Protein AF-H3DQD2-F1 (afdb_monomer_lite)

Foldseek 3Di:
DPCPPVVLVCQQPDADPDPQQGAAEEEEAAAAVLCLLVVVQVVQCVQQVHRDPPGDDDDDDDDAFPFQFFAKAWHAHNVDNPHTGRYIYTYAGYDDPQQTADLVQLLCQQVLQFAHGDGGDSVDHDDCPDPRTDVDGTPNSHHPHYDYRGHPDPPTDCDPSRVVSVVSSVVSNVVVD

Secondary structure (DSSP, 8-state):
---HHHHHHHHHH---SSTT-SSEEEEEE-BTTSSHHHHHHHHHHHHHSS----S-------SS-S--B-EEEEEE-SS-TTPEEEEEEEE-PPB-SSSS--HHHHHHHHTT-B-TTPBP-TTS---TTSTTB-SS--GGGS-SEEEE---SSTTS---HHHHHHHHHHHHHHHHT-

InterPro domains:
  IPR027417 P-loop containing nucleoside triphosphate hydrolase [G3DSA:3.40.50.300] (22-174)
  IPR027417 P-loop containing nucleoside triphosphate hydrolase [SSF52540] (14-109)

Sequence (177 aa):
WRNNKENLDYVKSYAPKHPEVQHLRILLHGPVGAGKSSFINSVDTVLHGELRGRVLTDGNLAEGSFTKIYKNFRFTQESDRNSRYCFSINDIAGLEDSQGVHVDDVILALKGHVKDGYKFNPSCPLRERDEGYNPSPTPQDRVHVLVSVLPANNQVLLTEKMKKKMREIRNMASELG

Organism: Tetraodon nigroviridis (NCBI:txid99883)

pLDDT: mean 83.41, std 16.19, range [29.94, 98.06]

Structure (mmCIF, N/CA/C/O backbone):
data_AF-H3DQD2-F1
#
_entry.id   AF-H3DQD2-F1
#
loop_
_atom_site.group_PDB
_atom_site.id
_atom_site.type_symbol
_atom_site.label_atom_id
_atom_site.label_alt_id
_atom_site.label_comp_id
_atom_site.label_asym_id
_atom_site.label_entity_id
_atom_site.label_seq_id
_atom_site.pdbx_PDB_ins_code
_atom_site.Cartn_x
_atom_site.Cartn_y
_atom_site.Cartn_z
_atom_site.occupancy
_atom_site.B_iso_or_equiv
_atom_site.auth_seq_id
_atom_site.auth_comp_id
_atom_site.auth_asym_id
_atom_site.auth_atom_id
_atom_site.pdbx_PDB_model_num
ATOM 1 N N . TRP A 1 1 ? -5.329 25.827 9.271 1.00 46.03 1 TRP A N 1
ATOM 2 C CA . TRP A 1 1 ? -4.846 25.205 10.521 1.00 46.03 1 TRP A CA 1
ATOM 3 C C . TRP A 1 1 ? -5.869 25.245 11.674 1.00 46.03 1 TRP A C 1
ATOM 5 O O . TRP A 1 1 ? -5.454 25.275 12.822 1.00 46.03 1 TRP A O 1
ATOM 15 N N . ARG A 1 2 ? -7.197 25.220 11.425 1.00 49.12 2 ARG A N 1
ATOM 16 C CA . ARG A 1 2 ? -8.228 25.347 12.487 1.00 49.12 2 ARG A CA 1
ATOM 17 C C . ARG A 1 2 ? -8.912 24.033 12.933 1.00 49.12 2 ARG A C 1
ATOM 19 O O . ARG A 1 2 ? -9.543 24.056 13.974 1.00 49.12 2 ARG A O 1
ATOM 26 N N . ASN A 1 3 ? -8.694 22.895 12.254 1.00 61.91 3 ASN A N 1
ATOM 27 C CA . ASN A 1 3 ? -9.415 21.627 12.520 1.00 61.91 3 ASN A CA 1
ATOM 28 C C . ASN A 1 3 ? -8.536 20.432 12.949 1.00 61.91 3 ASN A C 1
ATOM 30 O O . ASN A 1 3 ? -8.990 19.292 12.924 1.00 61.91 3 ASN A O 1
ATOM 34 N N . ASN A 1 4 ? -7.271 20.637 13.339 1.00 74.25 4 ASN A N 1
ATOM 35 C CA . ASN A 1 4 ? -6.362 19.506 13.607 1.00 74.25 4 ASN A CA 1
ATOM 36 C C . ASN A 1 4 ? -6.844 18.588 14.743 1.00 74.25 4 ASN A C 1
ATOM 38 O O . ASN A 1 4 ? -6.660 17.379 14.650 1.00 74.25 4 ASN A O 1
ATOM 42 N N . LYS A 1 5 ? -7.475 19.147 15.784 1.00 78.81 5 LYS A N 1
ATOM 43 C CA . LYS A 1 5 ? -8.004 18.361 16.905 1.00 78.81 5 LYS A CA 1
ATOM 44 C C . LYS A 1 5 ? -9.215 17.525 16.485 1.00 78.81 5 LYS A C 1
ATOM 46 O O . LYS A 1 5 ? -9.203 16.321 16.682 1.00 78.81 5 LYS A O 1
ATOM 51 N N . GLU A 1 6 ? -10.183 18.140 15.806 1.00 83.88 6 GLU A N 1
ATOM 52 C CA . GLU A 1 6 ? -11.374 17.450 15.287 1.00 83.88 6 GLU A CA 1
ATOM 53 C C . GLU A 1 6 ? -11.013 16.324 14.308 1.00 83.88 6 GLU A C 1
ATOM 55 O O . GLU A 1 6 ? -11.544 15.220 14.403 1.00 83.88 6 GLU A O 1
ATOM 60 N N . ASN A 1 7 ? -10.060 16.566 13.402 1.00 85.25 7 ASN A N 1
ATOM 61 C CA . ASN A 1 7 ? -9.585 15.544 12.469 1.00 85.25 7 ASN A CA 1
ATOM 62 C C . ASN A 1 7 ? -8.894 14.383 13.194 1.00 85.25 7 ASN A C 1
ATOM 64 O O . ASN A 1 7 ? -9.098 13.225 12.836 1.00 85.25 7 ASN A O 1
ATOM 68 N N . LEU A 1 8 ? -8.076 14.680 14.207 1.00 80.81 8 LEU A N 1
ATOM 69 C CA . LEU A 1 8 ? -7.408 13.651 14.997 1.00 80.81 8 LEU A CA 1
ATOM 70 C C . LEU A 1 8 ? -8.419 12.830 15.810 1.00 80.81 8 LEU A C 1
ATOM 72 O O . LEU A 1 8 ? -8.312 11.607 15.853 1.00 80.81 8 LEU A O 1
ATOM 76 N N . ASP A 1 9 ? -9.421 13.481 16.397 1.00 83.12 9 ASP A N 1
ATOM 77 C CA . ASP A 1 9 ? -10.494 12.824 17.147 1.00 83.12 9 ASP A CA 1
ATOM 78 C C . ASP A 1 9 ? -11.355 11.936 16.230 1.00 83.12 9 ASP A C 1
ATOM 80 O O . ASP A 1 9 ? -11.704 10.810 16.598 1.00 83.12 9 ASP A O 1
ATOM 84 N N . TYR A 1 10 ? -11.617 12.375 14.994 1.00 86.19 10 TYR A N 1
ATOM 85 C CA . TYR A 1 10 ? -12.262 11.546 13.974 1.00 86.19 10 TYR A CA 1
ATOM 86 C C . TYR A 1 10 ? -11.423 10.309 13.630 1.00 86.19 10 TYR A C 1
ATOM 88 O O . TYR A 1 10 ? -11.938 9.197 13.628 1.00 86.19 10 TYR A O 1
ATOM 96 N N . VAL A 1 11 ? -10.116 10.467 13.394 1.00 85.31 11 VAL A N 1
ATOM 97 C CA . VAL A 1 11 ? -9.219 9.336 13.093 1.00 85.31 11 VAL A CA 1
ATOM 98 C C . VAL A 1 11 ? -9.152 8.338 14.255 1.00 85.31 11 VAL A C 1
ATOM 100 O O . VAL A 1 11 ? -9.119 7.131 14.020 1.00 85.31 11 VAL A O 1
ATOM 103 N N . LYS A 1 12 ? -9.168 8.821 15.504 1.00 81.69 12 LYS A N 1
ATOM 104 C CA . LYS A 1 12 ? -9.179 7.981 16.715 1.00 81.69 12 LYS A CA 1
ATOM 105 C C . LYS A 1 12 ? -10.474 7.185 16.882 1.00 81.69 12 LYS A C 1
ATOM 107 O O . LYS A 1 12 ? -10.431 6.049 17.342 1.00 81.69 12 LYS A O 1
ATOM 112 N N . SER A 1 13 ? -11.609 7.777 16.517 1.00 84.56 13 SER A N 1
ATOM 113 C CA . SER A 1 13 ? -12.940 7.170 16.669 1.00 84.56 13 SER A CA 1
ATOM 114 C C . SER A 1 13 ? -13.442 6.437 15.422 1.00 84.56 13 SER A C 1
ATOM 116 O O . SER A 1 13 ? -14.484 5.784 15.472 1.00 84.56 13 SER A O 1
ATOM 118 N N . TYR A 1 14 ? -12.718 6.522 14.304 1.00 87.69 14 TYR A N 1
ATOM 119 C CA . TYR A 1 14 ? -13.111 5.901 13.048 1.00 87.69 14 TYR A CA 1
ATOM 120 C C . TYR A 1 14 ? -13.216 4.374 13.168 1.00 87.69 14 TYR A C 1
ATOM 122 O O . TYR A 1 14 ? -12.295 3.702 13.635 1.00 87.69 14 TYR A O 1
ATOM 130 N N . ALA A 1 15 ? -14.316 3.830 12.646 1.00 86.56 15 ALA A N 1
ATOM 131 C CA . ALA A 1 15 ? -14.536 2.403 12.466 1.00 86.56 15 ALA A CA 1
ATOM 132 C C . ALA A 1 15 ? -15.114 2.145 11.061 1.00 86.56 15 ALA A C 1
ATOM 134 O O . ALA A 1 15 ? -16.021 2.873 10.632 1.00 86.56 15 ALA A O 1
ATOM 135 N N . PRO A 1 16 ? -14.622 1.133 10.321 1.00 87.81 16 PRO A N 1
ATOM 136 C CA . PRO A 1 16 ? -15.217 0.756 9.050 1.00 87.81 16 PRO A CA 1
ATOM 137 C C . PRO A 1 16 ? -16.657 0.273 9.241 1.00 87.81 16 PRO A C 1
ATOM 139 O O . PRO A 1 16 ? -16.998 -0.358 10.238 1.00 87.81 16 PRO A O 1
ATOM 142 N N . LYS A 1 17 ? -17.512 0.557 8.255 1.00 86.50 17 LYS A N 1
ATOM 143 C CA . LYS A 1 17 ? -18.928 0.153 8.281 1.00 86.50 17 LYS A CA 1
ATOM 144 C C . LYS A 1 17 ? -19.166 -1.261 7.748 1.00 86.50 17 LYS A C 1
ATOM 146 O O . LYS A 1 17 ? -20.224 -1.828 7.994 1.00 86.50 17 LYS A O 1
ATOM 151 N N . HIS A 1 18 ? -18.222 -1.803 6.978 1.00 86.50 18 HIS A N 1
ATOM 152 C CA . HIS A 1 18 ? -18.357 -3.122 6.370 1.00 86.50 18 HIS A CA 1
ATOM 153 C C . HIS A 1 18 ? -17.956 -4.206 7.384 1.00 86.50 18 HIS A C 1
ATOM 155 O O . HIS A 1 18 ? -16.841 -4.141 7.896 1.00 86.50 18 HIS A O 1
ATOM 161 N N . PRO A 1 19 ? -18.800 -5.218 7.658 1.00 85.81 19 PRO A N 1
ATOM 162 C CA . PRO A 1 19 ? -18.560 -6.187 8.735 1.00 85.81 19 PRO A CA 1
ATOM 163 C C . PRO A 1 19 ? -17.299 -7.038 8.523 1.00 85.81 19 PRO A C 1
ATOM 165 O O . PRO A 1 19 ? -16.664 -7.458 9.484 1.00 85.81 19 PRO A O 1
ATOM 168 N N . GLU A 1 20 ? -16.909 -7.262 7.266 1.00 88.44 20 GLU A N 1
ATOM 169 C CA . GLU A 1 20 ? -15.703 -8.028 6.911 1.00 88.44 20 GLU A CA 1
ATOM 170 C C . GLU A 1 20 ? -14.422 -7.171 6.855 1.00 88.44 20 GLU A C 1
ATOM 172 O O . GLU A 1 20 ? -13.341 -7.696 6.595 1.00 88.44 20 GLU A O 1
ATOM 177 N N . VAL A 1 21 ? -14.522 -5.855 7.089 1.00 90.69 21 VAL A N 1
ATOM 178 C CA . VAL A 1 21 ? -13.383 -4.926 7.102 1.00 90.69 21 VAL A CA 1
ATOM 179 C C . VAL A 1 21 ? -13.211 -4.385 8.519 1.00 90.69 21 VAL A C 1
ATOM 181 O O . VAL A 1 21 ? -13.969 -3.546 8.984 1.00 90.69 21 VAL A O 1
ATOM 184 N N . GLN A 1 22 ? -12.178 -4.847 9.210 1.00 89.00 22 GLN A N 1
ATOM 185 C CA . GLN A 1 22 ? -11.807 -4.408 10.557 1.00 89.00 22 GLN A CA 1
ATOM 186 C C . GLN A 1 22 ? -10.988 -3.110 10.541 1.00 89.00 22 GLN A C 1
ATOM 188 O O . GLN A 1 22 ? -11.024 -2.335 11.492 1.00 89.00 22 GLN A O 1
ATOM 193 N N . HIS A 1 23 ? -10.221 -2.865 9.476 1.00 90.44 23 HIS A N 1
ATOM 194 C CA . HIS A 1 23 ? -9.429 -1.649 9.307 1.00 90.44 23 HIS A CA 1
ATOM 195 C C . HIS A 1 23 ? -9.217 -1.302 7.832 1.00 90.44 23 HIS A C 1
ATOM 197 O O . HIS A 1 23 ? -9.095 -2.187 6.987 1.00 90.44 23 HIS A O 1
ATOM 203 N N . LEU A 1 24 ? -9.099 -0.011 7.521 1.00 94.12 24 LEU A N 1
ATOM 204 C CA . LEU A 1 24 ? -8.711 0.439 6.187 1.00 94.12 24 LEU A CA 1
ATOM 205 C C . LEU A 1 24 ? -7.251 0.084 5.895 1.00 94.12 24 LEU A C 1
ATOM 207 O O . LEU A 1 24 ? -6.373 0.191 6.751 1.00 94.12 24 LEU A O 1
ATOM 211 N N . ARG A 1 25 ? -6.969 -0.287 4.653 1.00 95.44 25 ARG A N 1
ATOM 212 C CA . ARG A 1 25 ? -5.610 -0.517 4.160 1.00 95.44 25 ARG A CA 1
ATOM 213 C C . ARG A 1 25 ? -5.265 0.555 3.137 1.00 95.44 25 ARG A C 1
ATOM 215 O O . ARG A 1 25 ? -5.879 0.613 2.074 1.00 95.44 25 ARG A O 1
ATOM 222 N N . ILE A 1 26 ? -4.302 1.401 3.477 1.00 96.69 26 ILE A N 1
ATOM 223 C CA . ILE A 1 26 ? -3.845 2.519 2.653 1.00 96.69 26 ILE A CA 1
ATOM 224 C C . ILE A 1 26 ? -2.537 2.107 1.981 1.00 96.69 26 ILE A C 1
ATOM 226 O O . ILE A 1 26 ? -1.579 1.800 2.678 1.00 96.69 26 ILE A O 1
ATOM 230 N N . LEU A 1 27 ? -2.457 2.103 0.655 1.00 97.44 27 LEU A N 1
ATOM 231 C CA . LEU A 1 27 ? -1.223 1.795 -0.072 1.00 97.44 27 LEU A CA 1
ATOM 232 C C . LEU A 1 27 ? -0.543 3.083 -0.530 1.00 97.44 27 LEU A C 1
ATOM 234 O O . LEU A 1 27 ? -1.148 3.876 -1.254 1.00 97.44 27 LEU A O 1
ATOM 238 N N . LEU A 1 28 ? 0.723 3.274 -0.160 1.00 96.62 28 LEU A N 1
ATOM 239 C CA . LEU A 1 28 ? 1.535 4.368 -0.692 1.00 96.62 28 LEU A CA 1
ATOM 240 C C . LEU A 1 28 ? 2.280 3.888 -1.932 1.00 96.62 28 LEU A C 1
ATOM 242 O O . LEU A 1 28 ? 3.032 2.923 -1.860 1.00 96.62 28 LEU A O 1
ATOM 246 N N . HIS A 1 29 ? 2.144 4.584 -3.057 1.00 94.69 29 HIS A N 1
ATOM 247 C CA . HIS A 1 29 ? 2.923 4.288 -4.260 1.00 94.69 29 HIS A CA 1
ATOM 248 C C . HIS A 1 29 ? 3.545 5.553 -4.842 1.00 94.69 29 HIS A C 1
ATOM 250 O O . HIS A 1 29 ? 3.051 6.662 -4.657 1.00 94.69 29 HIS A O 1
ATOM 256 N N . GLY A 1 30 ? 4.650 5.387 -5.560 1.00 93.19 30 GLY A N 1
ATOM 257 C CA . GLY A 1 30 ? 5.370 6.504 -6.155 1.00 93.19 30 GLY A CA 1
ATOM 258 C C . GLY A 1 30 ? 6.844 6.196 -6.386 1.00 93.19 30 GLY A C 1
ATOM 259 O O . GLY A 1 30 ? 7.319 5.119 -5.998 1.00 93.19 30 GLY A O 1
ATOM 260 N N . PRO A 1 31 ? 7.574 7.139 -6.997 1.00 91.19 31 PRO A N 1
ATOM 261 C CA . PRO A 1 31 ? 8.999 7.020 -7.277 1.00 91.19 31 PRO A CA 1
ATOM 262 C C . PRO A 1 31 ? 9.839 6.580 -6.077 1.00 91.19 31 PRO A C 1
ATOM 264 O O . PRO A 1 31 ? 9.486 6.818 -4.912 1.00 91.19 31 PRO A O 1
ATOM 267 N N . VAL A 1 32 ? 10.989 5.967 -6.350 1.00 87.12 32 VAL A N 1
ATOM 268 C CA . VAL A 1 32 ? 12.063 5.889 -5.349 1.00 87.12 32 VAL A CA 1
ATOM 269 C C . VAL A 1 32 ? 12.468 7.305 -4.934 1.00 87.12 32 VAL A C 1
ATOM 271 O O . VAL A 1 32 ? 12.428 8.232 -5.736 1.00 87.12 32 VAL A O 1
ATOM 274 N N . GLY A 1 33 ? 12.746 7.497 -3.644 1.00 84.69 33 GLY A N 1
ATOM 275 C CA . GLY A 1 33 ? 13.081 8.812 -3.091 1.00 84.69 33 GLY A CA 1
ATOM 276 C C . GLY A 1 33 ? 11.901 9.774 -2.892 1.00 84.69 33 GLY A C 1
ATOM 277 O O . GLY A 1 33 ? 12.094 10.832 -2.311 1.00 84.69 33 GLY A O 1
ATOM 278 N N . ALA A 1 34 ? 10.665 9.423 -3.275 1.00 87.75 34 ALA A N 1
ATOM 279 C CA . ALA A 1 34 ? 9.509 10.322 -3.118 1.00 87.75 34 ALA A CA 1
ATOM 280 C C . ALA A 1 34 ? 9.082 10.592 -1.656 1.00 87.75 34 ALA A C 1
ATOM 282 O O . ALA A 1 34 ? 8.184 11.391 -1.425 1.00 87.75 34 ALA A O 1
ATOM 283 N N . GLY A 1 35 ? 9.682 9.918 -0.667 1.00 88.44 35 GLY A N 1
ATOM 284 C CA . GLY A 1 35 ? 9.359 10.124 0.751 1.00 88.44 35 GLY A CA 1
ATOM 285 C C . GLY A 1 35 ? 8.200 9.280 1.296 1.00 88.44 35 GLY A C 1
ATOM 286 O O . GLY A 1 35 ? 7.646 9.622 2.333 1.00 88.44 35 GLY A O 1
ATOM 287 N N . LYS A 1 36 ? 7.837 8.162 0.644 1.00 91.19 36 LYS A N 1
ATOM 288 C CA . LYS A 1 36 ? 6.776 7.237 1.111 1.00 91.19 36 LYS A CA 1
ATOM 289 C C . LYS A 1 36 ? 7.001 6.764 2.554 1.00 91.19 36 LYS A C 1
ATOM 291 O O . LYS A 1 36 ? 6.154 6.963 3.417 1.00 91.19 36 LYS A O 1
ATOM 296 N N . SER A 1 37 ? 8.176 6.210 2.830 1.00 86.69 37 SER A N 1
ATOM 297 C CA . SER A 1 37 ? 8.549 5.717 4.160 1.00 86.69 37 SER A CA 1
ATOM 298 C C . SER A 1 37 ? 8.647 6.852 5.189 1.00 86.69 37 SER A C 1
ATOM 300 O O . SER A 1 37 ? 8.216 6.702 6.330 1.00 86.69 37 SER A O 1
ATOM 302 N N . SER A 1 38 ? 9.135 8.027 4.773 1.00 88.06 38 SER A N 1
ATOM 303 C CA . SER A 1 38 ? 9.176 9.232 5.612 1.00 88.06 38 SER A CA 1
ATOM 304 C C . SER A 1 38 ? 7.780 9.719 5.995 1.00 88.06 38 SER A C 1
ATOM 306 O O . SER A 1 38 ? 7.563 10.078 7.148 1.00 88.06 38 SER A O 1
ATOM 308 N N . PHE A 1 39 ? 6.815 9.663 5.073 1.00 90.44 39 PHE A N 1
ATOM 309 C CA . PHE A 1 39 ? 5.418 9.990 5.357 1.00 90.44 39 PHE A CA 1
ATOM 310 C C . PHE A 1 39 ? 4.839 9.084 6.453 1.00 90.44 39 PHE A C 1
ATOM 312 O O . PHE A 1 39 ? 4.184 9.575 7.369 1.00 90.44 39 PHE A O 1
ATOM 319 N N . ILE A 1 40 ? 5.135 7.781 6.421 1.00 89.69 40 ILE A N 1
ATOM 320 C CA . ILE A 1 40 ? 4.700 6.834 7.462 1.00 89.69 40 ILE A CA 1
ATOM 321 C C . ILE A 1 40 ? 5.300 7.194 8.824 1.00 89.69 40 ILE A C 1
ATOM 323 O O . ILE A 1 40 ? 4.576 7.197 9.817 1.00 89.69 40 ILE A O 1
ATOM 327 N N . ASN A 1 41 ? 6.587 7.551 8.878 1.00 86.12 41 ASN A N 1
ATOM 328 C CA . ASN A 1 41 ? 7.228 8.017 10.114 1.00 86.12 41 ASN A CA 1
ATOM 329 C C . ASN A 1 41 ? 6.562 9.285 10.668 1.00 86.12 41 ASN A C 1
ATOM 331 O O . ASN A 1 41 ? 6.358 9.401 11.879 1.00 86.12 41 ASN A O 1
ATOM 335 N N . SER A 1 42 ? 6.186 10.223 9.795 1.00 88.00 42 SER A N 1
ATOM 336 C CA . SER A 1 42 ? 5.439 11.415 10.203 1.00 88.00 42 SER A CA 1
ATOM 337 C C . SER A 1 42 ? 4.070 11.052 10.779 1.00 88.0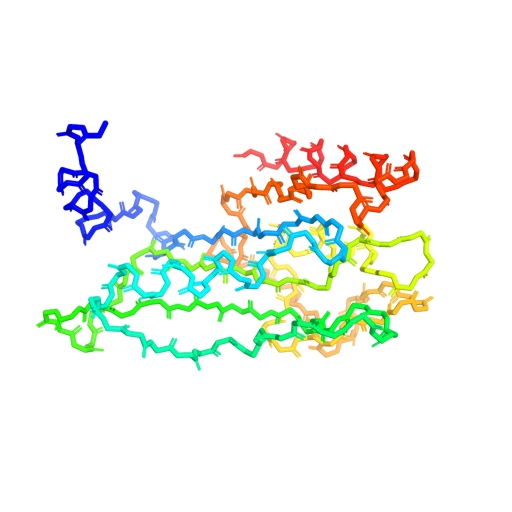0 42 SER A C 1
ATOM 339 O O . SER A 1 42 ? 3.701 11.579 11.826 1.00 88.00 42 SER A O 1
ATOM 341 N N . VAL A 1 43 ? 3.342 10.123 10.149 1.00 87.69 43 VAL A N 1
ATOM 342 C CA . VAL A 1 43 ? 2.061 9.619 10.670 1.00 87.69 43 VAL A CA 1
ATOM 343 C C . VAL A 1 43 ? 2.251 8.961 12.039 1.00 87.69 43 VAL A C 1
ATOM 345 O O . VAL A 1 43 ? 1.527 9.301 12.969 1.00 87.69 43 VAL A O 1
ATOM 348 N N . ASP A 1 44 ? 3.242 8.079 12.200 1.00 83.38 44 ASP A N 1
ATOM 349 C CA . ASP A 1 44 ? 3.492 7.397 13.479 1.00 83.38 44 ASP A CA 1
ATOM 350 C C . ASP A 1 44 ? 3.772 8.395 14.611 1.00 83.38 44 ASP A C 1
ATOM 352 O O . ASP A 1 44 ? 3.186 8.283 15.688 1.00 83.38 44 ASP A O 1
ATOM 356 N N . THR A 1 45 ? 4.596 9.410 14.328 1.00 81.62 45 THR A N 1
ATOM 357 C CA . THR A 1 45 ? 4.966 10.469 15.282 1.00 81.62 45 THR A CA 1
ATOM 358 C C . THR A 1 45 ? 3.754 11.301 15.707 1.00 81.62 45 THR A C 1
ATOM 360 O O . THR A 1 45 ? 3.574 11.568 16.892 1.00 81.62 45 THR A O 1
ATOM 363 N N . VAL A 1 46 ? 2.888 11.694 14.765 1.00 82.31 46 VAL A N 1
ATOM 364 C CA . VAL A 1 46 ? 1.689 12.498 15.070 1.00 82.31 46 VAL A CA 1
ATOM 365 C C . VAL A 1 46 ? 0.670 11.710 15.899 1.00 82.31 46 VAL A C 1
ATOM 367 O O . VAL A 1 46 ? 0.007 12.291 16.754 1.00 82.31 46 VAL A O 1
ATOM 370 N N . LEU A 1 47 ? 0.537 10.402 15.667 1.00 78.50 47 LEU A N 1
ATOM 371 C CA . LEU A 1 47 ? -0.447 9.564 16.362 1.00 78.50 47 LEU A CA 1
ATOM 372 C C . LEU A 1 47 ? -0.042 9.146 17.782 1.00 78.50 47 LEU A C 1
ATOM 374 O O . LEU A 1 47 ? -0.928 8.717 18.522 1.00 78.50 47 LEU A O 1
ATOM 378 N N . HIS A 1 48 ? 1.252 9.216 18.116 1.00 68.44 48 HIS A N 1
ATOM 379 C CA . HIS A 1 48 ? 1.807 8.793 19.412 1.00 68.44 48 HIS A CA 1
ATOM 380 C C . HIS A 1 48 ? 2.404 9.937 20.245 1.00 68.44 48 HIS A C 1
ATOM 382 O O . HIS A 1 48 ? 2.938 9.671 21.320 1.00 68.44 48 HIS A O 1
ATOM 388 N N . GLY A 1 49 ? 2.406 11.177 19.741 1.00 57.16 49 GLY A N 1
ATOM 389 C CA . GLY A 1 49 ? 2.920 12.348 20.464 1.00 57.16 49 GLY A CA 1
ATOM 390 C C . GLY A 1 49 ? 4.434 12.344 20.736 1.00 57.16 49 GLY A C 1
ATOM 391 O O . GLY A 1 49 ? 4.978 13.365 21.151 1.00 57.16 49 GLY A O 1
ATOM 392 N N . GLU A 1 50 ? 5.126 11.236 20.460 1.00 54.88 50 GLU A N 1
ATOM 393 C CA . GLU A 1 50 ? 6.561 11.022 20.639 1.00 54.88 50 GLU A CA 1
ATOM 394 C C . GLU A 1 50 ? 7.190 10.417 19.373 1.00 54.88 50 GLU A C 1
ATOM 396 O O . GLU A 1 50 ? 6.585 9.612 18.659 1.00 54.88 50 GLU A O 1
ATOM 401 N N . LEU A 1 51 ? 8.449 10.778 19.109 1.00 48.41 51 LEU A N 1
ATOM 402 C CA . LEU A 1 51 ? 9.243 10.246 18.000 1.00 48.41 51 LEU A CA 1
ATOM 403 C C . LEU A 1 51 ? 9.543 8.755 18.224 1.00 48.41 51 LEU A C 1
ATOM 405 O O . LEU A 1 51 ? 10.423 8.390 19.003 1.00 48.41 51 LEU A O 1
ATOM 409 N N . ARG A 1 52 ? 8.847 7.876 17.498 1.00 51.47 52 ARG A N 1
ATOM 410 C CA . ARG A 1 52 ? 9.213 6.461 17.371 1.00 51.47 52 ARG A CA 1
ATOM 411 C C . ARG A 1 52 ? 9.685 6.192 15.948 1.00 51.47 52 ARG A C 1
ATOM 413 O O . ARG A 1 52 ? 8.894 6.094 15.021 1.00 51.47 52 ARG A O 1
ATOM 420 N N . GLY A 1 5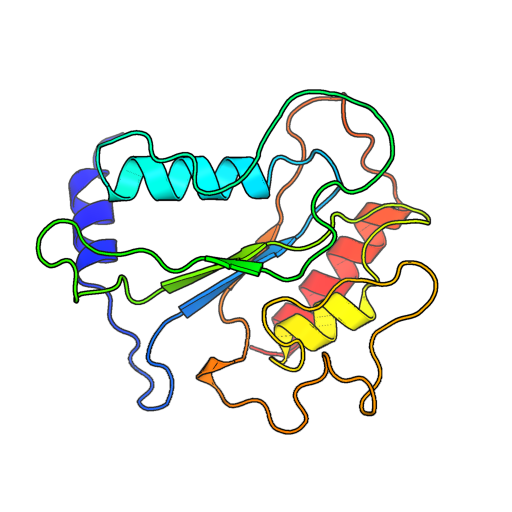3 ? 10.996 6.052 15.767 1.00 49.41 53 GLY A N 1
ATOM 421 C CA . GLY A 1 53 ? 11.584 5.613 14.499 1.00 49.41 53 GLY A CA 1
ATOM 422 C C . GLY A 1 53 ? 11.300 4.131 14.246 1.00 49.41 53 GLY A C 1
ATOM 423 O O . GLY A 1 53 ? 12.162 3.291 14.487 1.00 49.41 53 GLY A O 1
ATOM 424 N N . ARG A 1 54 ? 10.083 3.785 13.804 1.00 53.97 54 ARG A N 1
ATOM 425 C CA . ARG A 1 54 ? 9.721 2.405 13.417 1.00 53.97 54 ARG A CA 1
ATOM 426 C C . ARG A 1 54 ? 10.062 2.078 11.962 1.00 53.97 54 ARG A C 1
ATOM 428 O O . ARG A 1 54 ? 10.150 0.896 11.613 1.00 53.97 54 ARG A O 1
ATOM 435 N N . VAL A 1 55 ? 10.273 3.091 11.120 1.00 48.25 55 VAL A N 1
ATOM 436 C CA . VAL A 1 55 ? 10.711 2.931 9.727 1.00 48.25 55 VAL A CA 1
ATOM 437 C C . VAL A 1 55 ? 12.127 3.476 9.581 1.00 48.25 55 VAL A C 1
ATOM 439 O O . VAL A 1 55 ? 12.380 4.636 9.898 1.00 48.25 55 VAL A O 1
ATOM 442 N N . LEU A 1 56 ? 13.049 2.642 9.094 1.00 43.81 56 LEU A N 1
ATOM 443 C CA . LEU A 1 56 ? 14.382 3.089 8.693 1.00 43.81 56 LEU A CA 1
ATOM 444 C C . LEU A 1 56 ? 14.220 4.081 7.534 1.00 43.81 56 LEU A C 1
ATOM 446 O O . LEU A 1 56 ? 13.794 3.701 6.444 1.00 43.81 56 LEU A O 1
ATOM 450 N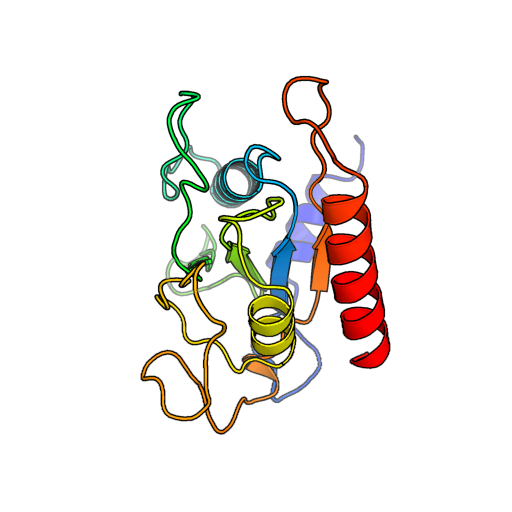 N . THR A 1 57 ? 14.527 5.350 7.778 1.00 42.94 57 THR A N 1
ATOM 451 C CA . THR A 1 57 ? 14.592 6.392 6.752 1.00 42.94 57 THR A CA 1
ATOM 452 C C . THR A 1 57 ? 15.930 7.087 6.892 1.00 42.94 57 THR A C 1
ATOM 454 O O . THR A 1 57 ? 16.123 7.758 7.899 1.00 42.94 57 THR A O 1
ATOM 457 N N . ASP A 1 58 ? 16.827 6.962 5.911 1.00 42.00 58 ASP A N 1
ATOM 458 C CA . ASP A 1 58 ? 17.938 7.910 5.822 1.00 42.00 58 ASP A CA 1
ATOM 459 C C . ASP A 1 58 ? 18.459 8.123 4.392 1.00 42.00 58 ASP A C 1
ATOM 461 O O . ASP A 1 58 ? 18.980 7.219 3.742 1.00 42.00 58 ASP A O 1
ATOM 465 N N . GLY A 1 59 ? 18.254 9.346 3.899 1.00 37.81 59 GLY A N 1
ATOM 466 C CA . GLY A 1 59 ? 19.320 10.322 3.649 1.00 37.81 59 GLY A CA 1
ATOM 467 C C . GLY A 1 59 ? 20.382 10.107 2.569 1.00 37.81 59 GLY A C 1
ATOM 468 O O . GLY A 1 59 ? 20.892 11.111 2.083 1.00 37.81 59 GLY A O 1
ATOM 469 N N . ASN A 1 60 ? 20.728 8.884 2.158 1.00 29.94 60 ASN A N 1
ATOM 470 C CA . ASN A 1 60 ? 21.902 8.678 1.301 1.00 29.94 60 ASN A CA 1
ATOM 471 C C . ASN A 1 60 ? 21.552 8.053 -0.045 1.00 29.94 60 ASN A C 1
ATOM 473 O O . ASN A 1 60 ? 21.128 6.909 -0.149 1.00 29.94 60 ASN A O 1
ATOM 477 N N . LEU A 1 61 ? 21.771 8.854 -1.083 1.00 40.34 61 LEU A N 1
ATOM 478 C CA . LEU A 1 61 ? 21.689 8.536 -2.499 1.00 40.34 61 LEU A CA 1
ATOM 479 C C . LEU A 1 61 ? 22.750 7.472 -2.867 1.00 40.34 61 LEU A C 1
ATOM 481 O O . LEU A 1 61 ? 23.813 7.802 -3.380 1.00 40.34 61 LEU A O 1
ATOM 485 N N . ALA A 1 62 ? 22.495 6.197 -2.574 1.00 31.61 62 ALA A N 1
ATOM 486 C CA . ALA A 1 62 ? 23.324 5.086 -3.038 1.00 31.61 62 ALA A CA 1
ATOM 487 C C . ALA A 1 62 ? 22.467 3.831 -3.296 1.00 31.61 62 ALA A C 1
ATOM 489 O O . ALA A 1 62 ? 21.989 3.189 -2.369 1.00 31.61 62 ALA A O 1
ATOM 490 N N . GLU A 1 63 ? 22.292 3.529 -4.587 1.00 33.72 63 GLU A N 1
ATOM 491 C CA . GLU A 1 63 ? 21.785 2.280 -5.185 1.00 33.72 63 GLU A CA 1
ATOM 492 C C . GLU A 1 63 ? 20.359 1.791 -4.835 1.00 33.72 63 GLU A C 1
ATOM 494 O O . GLU A 1 63 ? 20.140 0.908 -4.004 1.00 33.72 63 GLU A O 1
ATOM 499 N N . GLY A 1 64 ? 19.391 2.249 -5.640 1.00 48.25 64 GLY A N 1
ATOM 500 C CA . GLY A 1 64 ? 18.095 1.587 -5.852 1.00 48.25 64 GLY A CA 1
ATOM 501 C C . GLY A 1 64 ? 17.056 1.754 -4.737 1.00 48.25 64 GLY A C 1
ATOM 502 O O . GLY A 1 64 ? 17.274 2.418 -3.724 1.00 48.25 64 GLY A O 1
ATOM 503 N N . SER A 1 65 ? 15.868 1.162 -4.926 1.00 48.53 65 SER A N 1
ATOM 504 C CA . SER A 1 65 ? 14.778 1.251 -3.946 1.00 48.53 65 SER A CA 1
ATOM 505 C C . SER A 1 65 ? 15.171 0.613 -2.600 1.00 48.53 65 SER A C 1
ATOM 507 O O . SER A 1 65 ? 15.240 -0.612 -2.485 1.00 48.53 65 SER A O 1
ATOM 509 N N . PHE A 1 66 ? 15.397 1.429 -1.566 1.00 59.28 66 PHE A N 1
ATOM 510 C CA . PHE A 1 66 ? 15.738 0.961 -0.212 1.00 59.28 66 PHE A CA 1
ATOM 511 C C . PHE A 1 66 ? 14.670 0.046 0.395 1.00 59.28 66 PHE A C 1
ATOM 513 O O . PHE A 1 66 ? 14.978 -1.023 0.926 1.00 59.28 66 PHE A O 1
ATOM 520 N N . THR A 1 67 ? 13.396 0.424 0.265 1.00 61.12 67 THR A N 1
ATOM 521 C CA . THR A 1 67 ? 12.279 -0.475 0.559 1.00 61.12 67 THR A CA 1
ATOM 522 C C . THR A 1 67 ? 12.267 -1.558 -0.509 1.00 61.12 67 THR A C 1
ATOM 524 O O . THR A 1 67 ? 11.935 -1.285 -1.653 1.00 61.12 67 THR A O 1
ATOM 527 N N . LYS A 1 68 ? 12.645 -2.786 -0.154 1.00 80.81 68 LYS A N 1
ATOM 528 C CA . LYS A 1 68 ? 12.544 -3.960 -1.044 1.00 80.81 68 LYS A CA 1
ATOM 529 C C . LYS A 1 68 ? 11.387 -4.880 -0.666 1.00 80.81 68 LYS A C 1
ATOM 531 O O . LYS A 1 68 ? 11.198 -5.910 -1.299 1.00 80.81 68 LYS A O 1
ATOM 536 N N . ILE A 1 69 ? 10.647 -4.535 0.384 1.00 88.75 69 ILE A N 1
ATOM 537 C CA . ILE A 1 69 ? 9.672 -5.406 1.037 1.00 88.75 69 ILE A CA 1
ATOM 538 C C . ILE A 1 69 ? 8.305 -4.721 1.051 1.00 88.75 69 ILE A C 1
ATOM 540 O O . ILE A 1 69 ? 8.218 -3.530 1.343 1.00 88.75 69 ILE A O 1
ATOM 544 N N . TYR A 1 70 ? 7.249 -5.475 0.757 1.00 93.38 70 TYR A N 1
ATOM 545 C CA . TYR A 1 70 ? 5.869 -5.088 1.022 1.00 93.38 70 TYR A CA 1
ATOM 546 C C . TYR A 1 70 ? 5.629 -5.144 2.530 1.00 93.38 70 TYR A C 1
ATOM 548 O O . TYR A 1 70 ? 5.644 -6.229 3.111 1.00 93.38 70 TYR A O 1
ATOM 556 N N . LYS A 1 71 ? 5.457 -3.986 3.174 1.00 92.81 71 LYS A N 1
ATOM 557 C CA . LYS A 1 71 ? 5.352 -3.901 4.637 1.00 92.81 71 LYS A CA 1
ATOM 558 C C . LYS A 1 71 ? 4.088 -3.171 5.067 1.00 92.81 71 LYS A C 1
ATOM 560 O O . LYS A 1 71 ? 3.849 -2.049 4.628 1.00 92.81 71 LYS A O 1
ATOM 565 N N . ASN A 1 72 ? 3.290 -3.790 5.928 1.00 91.94 72 ASN A N 1
ATOM 566 C CA . ASN A 1 72 ? 2.095 -3.220 6.538 1.00 91.94 72 ASN A CA 1
ATOM 567 C C . ASN A 1 72 ? 2.435 -2.607 7.904 1.00 91.94 72 ASN A C 1
ATOM 569 O O . ASN A 1 72 ? 2.927 -3.276 8.813 1.00 91.94 72 ASN A O 1
ATOM 573 N N . PHE A 1 73 ? 2.143 -1.322 8.059 1.00 90.38 73 PHE A N 1
ATOM 574 C CA . PHE A 1 73 ? 2.303 -0.585 9.302 1.00 90.38 73 PHE A CA 1
ATOM 575 C C . PHE A 1 73 ? 0.946 -0.403 9.970 1.00 90.38 73 PHE A C 1
ATOM 577 O O . PHE A 1 73 ? 0.055 0.259 9.432 1.00 90.38 73 PHE A O 1
ATOM 584 N N . ARG A 1 74 ? 0.808 -0.982 11.164 1.00 88.25 74 ARG A N 1
ATOM 585 C CA . ARG A 1 74 ? -0.347 -0.794 12.046 1.00 88.25 74 ARG A CA 1
ATOM 586 C C . ARG A 1 74 ? 0.013 0.149 13.183 1.00 88.25 74 ARG A C 1
ATOM 588 O O . ARG A 1 74 ? 1.098 0.045 13.756 1.00 88.25 74 ARG A O 1
ATOM 595 N N . PHE A 1 75 ? -0.930 1.010 13.539 1.00 85.50 75 PHE A N 1
ATOM 596 C CA . PHE A 1 75 ? -0.752 2.026 14.569 1.00 85.50 75 PHE A CA 1
ATOM 597 C C . PHE A 1 75 ? -1.573 1.668 15.811 1.00 85.50 75 PHE A C 1
ATOM 599 O O . PHE A 1 75 ? -2.699 1.176 15.708 1.00 85.50 75 PHE A O 1
ATOM 606 N N . THR A 1 76 ? -1.004 1.905 16.987 1.00 79.00 76 THR A N 1
ATOM 607 C CA . THR A 1 76 ? -1.634 1.674 18.296 1.00 79.00 76 THR A CA 1
ATOM 608 C C . THR A 1 76 ? -2.103 2.994 18.888 1.00 79.00 76 THR A C 1
ATOM 610 O O . THR A 1 76 ? -1.437 4.006 18.697 1.00 79.00 76 THR A O 1
ATOM 613 N N . GLN A 1 77 ? -3.228 2.998 19.595 1.00 72.00 77 GLN A N 1
ATOM 614 C CA . GLN A 1 77 ? -3.704 4.189 20.290 1.00 72.00 77 GLN A CA 1
ATOM 615 C C . GLN A 1 77 ? -2.924 4.382 21.598 1.00 72.00 77 GLN A C 1
ATOM 617 O O . GLN A 1 77 ? -2.548 3.417 22.260 1.00 72.00 77 GLN A O 1
ATOM 622 N N . GLU A 1 78 ? -2.672 5.634 21.981 1.00 67.00 78 GLU A N 1
ATOM 623 C CA . GLU A 1 78 ? -1.979 5.948 23.241 1.00 67.00 78 GLU A CA 1
ATOM 624 C C . GLU A 1 78 ? -2.792 5.550 24.479 1.00 67.00 78 GLU A C 1
ATOM 626 O O . GLU A 1 78 ? -2.223 5.104 25.474 1.00 67.00 78 GLU A O 1
ATOM 631 N N . SER A 1 79 ? -4.118 5.708 24.413 1.00 65.75 79 SER A N 1
ATOM 632 C CA . SER A 1 79 ? -5.043 5.478 25.528 1.00 65.75 79 SER A CA 1
ATOM 633 C C . SER A 1 79 ? -5.157 4.007 25.929 1.00 65.75 79 SER A C 1
ATOM 635 O O . SER A 1 79 ? -5.439 3.716 27.088 1.00 65.75 79 SER A O 1
ATOM 637 N N . ASP A 1 80 ? -4.921 3.085 24.994 1.00 66.00 80 ASP A N 1
ATOM 638 C CA . ASP A 1 80 ? -4.904 1.647 25.236 1.00 66.00 80 ASP A CA 1
ATOM 639 C C . ASP A 1 80 ? -3.949 0.967 24.247 1.00 66.00 80 ASP A C 1
ATOM 641 O O . ASP A 1 80 ? -4.183 0.954 23.039 1.00 66.00 80 ASP A O 1
ATOM 645 N N . ARG A 1 81 ? -2.885 0.344 24.771 1.00 60.78 81 ARG A N 1
ATOM 646 C CA . ARG A 1 81 ? -1.878 -0.370 23.967 1.00 60.78 81 ARG A CA 1
ATOM 647 C C . ARG A 1 81 ? -2.447 -1.579 23.215 1.00 60.78 81 ARG A C 1
ATOM 649 O O . ARG A 1 81 ? -1.818 -2.030 22.256 1.00 60.78 81 ARG A O 1
ATOM 656 N N . ASN A 1 82 ? -3.606 -2.093 23.627 1.00 62.25 82 ASN A N 1
ATOM 657 C CA . ASN A 1 82 ? -4.329 -3.149 22.920 1.00 62.25 82 ASN A CA 1
ATOM 658 C C . ASN A 1 82 ? -5.294 -2.596 21.861 1.00 62.25 82 ASN A C 1
ATOM 660 O O . ASN A 1 82 ? -5.695 -3.340 20.962 1.00 62.25 82 ASN A O 1
ATOM 664 N N . SER A 1 83 ? -5.615 -1.302 21.914 1.00 72.38 83 SER A N 1
ATOM 665 C CA . SER A 1 83 ? -6.451 -0.630 20.927 1.00 72.38 83 SER A CA 1
ATOM 666 C C . SER A 1 83 ? -5.609 -0.170 19.739 1.00 72.38 83 SER A C 1
ATOM 668 O O . SER A 1 83 ? -4.598 0.525 19.870 1.00 72.38 83 SER A O 1
ATOM 670 N N . ARG A 1 84 ? -6.013 -0.582 18.538 1.00 77.94 84 ARG A N 1
ATOM 671 C CA . ARG A 1 84 ? -5.375 -0.174 17.283 1.00 77.94 84 ARG A CA 1
ATOM 672 C C . ARG A 1 84 ? -6.231 0.869 16.590 1.00 77.94 84 ARG A C 1
ATOM 674 O O . ARG A 1 84 ? -7.452 0.870 16.720 1.00 77.94 84 ARG A O 1
ATOM 681 N N . TYR A 1 85 ? -5.591 1.750 15.833 1.00 85.75 85 TYR A N 1
ATOM 682 C CA . TYR A 1 85 ? -6.327 2.562 14.874 1.00 85.75 85 TYR A CA 1
ATOM 683 C C . TYR A 1 85 ? -6.930 1.644 13.809 1.00 85.75 85 TYR A C 1
ATOM 685 O O . TYR A 1 85 ? -6.281 0.695 13.361 1.00 85.75 85 TYR A O 1
ATOM 693 N N . CYS A 1 86 ? -8.148 1.945 13.359 1.00 90.62 86 CYS A N 1
ATOM 694 C CA . CYS A 1 86 ? -8.827 1.161 12.326 1.00 90.62 86 CYS A CA 1
ATOM 695 C C . CYS A 1 86 ? -8.309 1.475 10.911 1.00 90.62 86 CYS A C 1
ATOM 697 O O . CYS A 1 86 ? -9.068 1.474 9.940 1.00 90.62 86 CYS A O 1
ATOM 699 N N . PHE A 1 87 ? -7.008 1.735 10.775 1.00 92.31 87 PHE A N 1
ATOM 700 C CA . PHE A 1 87 ? -6.316 1.801 9.498 1.00 92.31 87 PHE A CA 1
ATOM 701 C C . PHE A 1 87 ? -4.879 1.279 9.617 1.00 92.31 87 PHE A C 1
ATOM 703 O O . PHE A 1 87 ? -4.268 1.254 10.687 1.00 92.31 87 PHE A O 1
ATOM 710 N N . SER A 1 88 ? -4.330 0.876 8.479 1.00 92.75 88 SER A N 1
ATOM 711 C CA . SER A 1 88 ? -2.933 0.511 8.292 1.00 92.75 88 SER A CA 1
ATOM 712 C C . SER A 1 88 ? -2.397 1.158 7.024 1.00 92.75 88 SER A C 1
ATOM 714 O O . SER A 1 88 ? -3.164 1.452 6.103 1.00 92.75 88 SER A O 1
ATOM 716 N N . ILE A 1 89 ? -1.085 1.371 6.972 1.00 95.19 89 ILE A N 1
ATOM 717 C CA . ILE A 1 89 ? -0.413 1.898 5.787 1.00 95.19 89 ILE A CA 1
ATOM 718 C C . ILE A 1 89 ? 0.558 0.847 5.256 1.00 95.19 89 ILE A C 1
ATOM 720 O O . ILE A 1 89 ? 1.415 0.363 5.986 1.00 95.19 89 ILE A O 1
ATOM 724 N N . ASN A 1 90 ? 0.436 0.498 3.983 1.00 94.50 90 ASN A N 1
ATOM 725 C CA . ASN A 1 90 ? 1.364 -0.359 3.272 1.00 94.50 90 ASN A CA 1
ATOM 726 C C . ASN A 1 90 ? 2.409 0.476 2.532 1.00 94.50 90 ASN A C 1
ATOM 728 O O . ASN A 1 90 ? 2.065 1.306 1.687 1.00 94.50 90 ASN A O 1
ATOM 732 N N . ASP A 1 91 ? 3.677 0.207 2.833 1.00 92.94 91 ASP A N 1
ATOM 733 C CA . ASP A 1 91 ? 4.822 0.716 2.083 1.00 92.94 91 ASP A CA 1
ATOM 734 C C . ASP A 1 91 ? 5.323 -0.337 1.097 1.00 92.94 91 ASP A C 1
ATOM 736 O O . ASP A 1 91 ? 5.294 -1.542 1.377 1.00 92.94 91 ASP A O 1
ATOM 740 N N . ILE A 1 92 ? 5.802 0.131 -0.052 1.00 92.44 92 ILE A N 1
ATOM 741 C CA . ILE A 1 92 ? 6.313 -0.710 -1.133 1.00 92.44 92 ILE A CA 1
ATOM 742 C C . ILE A 1 92 ? 7.609 -0.151 -1.699 1.00 92.44 92 ILE A C 1
ATOM 744 O O . ILE A 1 92 ? 7.933 1.033 -1.548 1.00 92.44 92 ILE A O 1
ATOM 748 N N . ALA A 1 93 ? 8.324 -1.008 -2.426 1.00 89.38 93 ALA A N 1
ATOM 749 C CA . ALA A 1 93 ? 9.430 -0.574 -3.259 1.00 89.38 93 ALA A CA 1
ATOM 750 C C . ALA A 1 93 ? 8.987 0.538 -4.218 1.00 89.38 93 ALA A C 1
ATOM 752 O O . ALA A 1 93 ? 7.878 0.537 -4.750 1.00 89.38 93 ALA A O 1
ATOM 753 N N . GLY A 1 94 ? 9.845 1.541 -4.399 1.00 88.81 94 GLY A N 1
ATOM 754 C CA . GLY A 1 94 ? 9.517 2.657 -5.274 1.00 88.81 94 GLY A CA 1
ATOM 755 C C . GLY A 1 94 ? 9.470 2.247 -6.742 1.00 88.81 94 GLY A C 1
ATOM 756 O O . GLY A 1 94 ? 10.060 1.253 -7.165 1.00 88.81 94 GLY A O 1
ATOM 757 N N . LEU A 1 95 ? 8.758 3.050 -7.524 1.00 90.69 95 LEU A N 1
ATOM 758 C CA . LEU A 1 95 ? 8.753 2.931 -8.973 1.00 90.69 95 LEU A CA 1
ATOM 759 C C . LEU A 1 95 ? 10.061 3.498 -9.531 1.00 90.69 95 LEU A C 1
ATOM 761 O O . LEU A 1 95 ? 10.470 4.597 -9.162 1.00 90.69 95 LEU A O 1
ATOM 765 N N . GLU A 1 96 ? 10.667 2.760 -10.451 1.00 87.81 96 GLU A N 1
ATOM 766 C CA . GLU A 1 96 ? 11.814 3.185 -11.255 1.00 87.81 96 GLU A CA 1
ATOM 767 C C . GLU A 1 96 ? 11.638 2.667 -12.684 1.00 87.81 96 GLU A C 1
ATOM 769 O O . GLU A 1 96 ? 10.745 1.855 -12.971 1.00 87.81 96 GLU A O 1
ATOM 774 N N . ASP A 1 97 ? 12.505 3.103 -13.591 1.00 81.94 97 ASP A N 1
ATOM 775 C CA . ASP A 1 97 ? 12.449 2.686 -14.987 1.00 81.94 97 ASP A CA 1
ATOM 776 C C . ASP A 1 97 ? 12.750 1.194 -15.174 1.00 81.94 97 ASP A C 1
ATOM 778 O O . ASP A 1 97 ? 12.090 0.557 -16.003 1.00 81.94 97 ASP A O 1
ATOM 782 N N . SER A 1 98 ? 13.689 0.623 -14.412 1.00 76.94 98 SER A N 1
ATOM 783 C CA . SER A 1 98 ? 14.178 -0.752 -14.614 1.00 76.94 98 SER A CA 1
ATOM 784 C C . SER A 1 98 ? 14.243 -1.624 -13.355 1.00 76.94 98 SER A C 1
ATOM 786 O O . SER A 1 98 ? 13.948 -2.806 -13.468 1.00 76.94 98 SER A O 1
ATOM 788 N N . GLN A 1 99 ? 14.595 -1.082 -12.183 1.00 80.75 99 GLN A N 1
ATOM 789 C CA . GLN A 1 99 ? 14.855 -1.869 -10.959 1.00 80.75 99 GLN A CA 1
ATOM 790 C C . GLN A 1 99 ? 13.817 -1.661 -9.839 1.00 80.75 99 GLN A C 1
ATOM 792 O O . GLN A 1 99 ? 13.968 -2.182 -8.736 1.00 80.75 99 GLN A O 1
ATOM 797 N N . GLY A 1 100 ? 12.746 -0.916 -10.122 1.00 84.00 100 GLY A N 1
ATOM 798 C CA . GLY A 1 100 ? 11.662 -0.664 -9.175 1.00 84.00 100 GLY A CA 1
ATOM 799 C C . GLY A 1 100 ? 10.595 -1.759 -9.171 1.00 84.00 100 GLY A C 1
ATOM 800 O O . GLY A 1 100 ? 10.649 -2.713 -9.946 1.00 84.00 100 GLY A O 1
ATOM 801 N N . VAL A 1 101 ? 9.576 -1.578 -8.329 1.00 91.44 101 VAL A N 1
ATOM 802 C CA . VAL A 1 101 ? 8.435 -2.503 -8.253 1.00 91.44 101 VAL A CA 1
ATOM 803 C C . VAL A 1 101 ? 7.724 -2.651 -9.607 1.00 91.44 101 VAL A C 1
ATOM 805 O O . VAL A 1 101 ? 7.564 -1.677 -10.360 1.00 91.44 101 VAL A O 1
ATOM 808 N N . HIS A 1 102 ? 7.287 -3.874 -9.914 1.00 93.75 102 HIS A N 1
ATOM 809 C CA . HIS A 1 102 ? 6.451 -4.156 -11.080 1.00 93.75 102 HIS A CA 1
ATOM 810 C C . HIS A 1 102 ? 5.040 -3.615 -10.878 1.00 93.75 102 HIS A C 1
ATOM 812 O O . HIS A 1 102 ? 4.489 -3.689 -9.784 1.00 93.75 102 HIS A O 1
ATOM 818 N N . VAL A 1 103 ? 4.435 -3.086 -11.944 1.00 95.00 103 VAL A N 1
ATOM 819 C CA . VAL A 1 103 ? 3.040 -2.615 -11.894 1.00 95.00 103 VAL A CA 1
ATOM 820 C C . VAL A 1 103 ? 2.102 -3.764 -11.518 1.00 95.00 103 VAL A C 1
ATOM 822 O O . VAL A 1 103 ? 1.227 -3.569 -10.679 1.00 95.00 103 VAL A O 1
ATOM 825 N N . ASP A 1 104 ? 2.358 -4.965 -12.041 1.00 95.62 104 ASP A N 1
ATOM 826 C CA . ASP A 1 104 ? 1.600 -6.178 -11.720 1.00 95.62 104 ASP A CA 1
ATOM 827 C C . ASP A 1 104 ? 1.620 -6.492 -10.221 1.00 95.62 104 ASP A C 1
ATOM 829 O O . ASP A 1 104 ? 0.572 -6.744 -9.634 1.00 95.62 104 ASP A O 1
ATOM 833 N N . ASP A 1 105 ? 2.779 -6.376 -9.566 1.00 96.44 105 ASP A N 1
ATOM 834 C CA . ASP A 1 105 ? 2.900 -6.586 -8.118 1.00 96.44 105 ASP A CA 1
ATOM 835 C C . ASP A 1 105 ? 2.085 -5.559 -7.325 1.00 96.44 105 ASP A C 1
ATOM 837 O O . ASP A 1 105 ? 1.473 -5.890 -6.308 1.00 96.44 105 ASP A O 1
ATOM 841 N N . VAL A 1 106 ? 2.035 -4.307 -7.794 1.00 96.81 106 VAL A N 1
ATOM 842 C CA . VAL A 1 106 ? 1.196 -3.272 -7.177 1.00 96.81 106 VAL A CA 1
ATOM 843 C C . VAL A 1 106 ? -0.286 -3.586 -7.378 1.00 96.81 106 VAL A C 1
ATOM 845 O O . VAL A 1 106 ? -1.065 -3.433 -6.441 1.00 96.81 106 VAL A O 1
ATOM 848 N N . ILE A 1 107 ? -0.691 -4.072 -8.553 1.00 97.00 107 ILE A N 1
ATOM 849 C CA . ILE A 1 107 ? -2.076 -4.491 -8.823 1.00 97.00 107 ILE A CA 1
ATOM 850 C C . ILE A 1 107 ? -2.459 -5.698 -7.956 1.00 97.00 107 ILE A C 1
ATOM 852 O O . ILE A 1 107 ? -3.558 -5.737 -7.400 1.00 97.00 107 ILE A O 1
ATOM 856 N N . LEU A 1 108 ? -1.557 -6.666 -7.786 1.00 97.69 108 LEU A N 1
ATOM 857 C CA . LEU A 1 108 ? -1.746 -7.778 -6.857 1.00 97.69 108 LEU A CA 1
ATOM 858 C C . LEU A 1 108 ? -1.894 -7.270 -5.420 1.00 97.69 108 LEU A C 1
ATOM 860 O O . LEU A 1 108 ? -2.782 -7.729 -4.703 1.00 97.69 108 LEU A O 1
ATOM 864 N N . ALA A 1 109 ? -1.093 -6.282 -5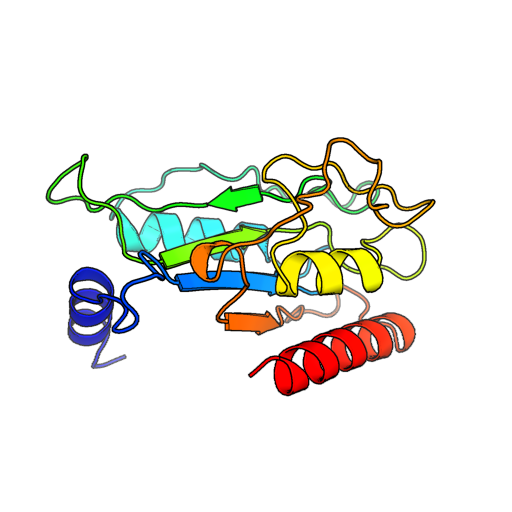.012 1.00 97.44 109 ALA A N 1
ATOM 865 C CA . ALA A 1 109 ? -1.220 -5.660 -3.700 1.00 97.44 109 ALA A CA 1
ATOM 866 C C . ALA A 1 109 ? -2.573 -4.953 -3.531 1.00 97.44 109 ALA A C 1
ATOM 868 O O . ALA A 1 109 ? -3.198 -5.115 -2.486 1.00 97.44 109 ALA A O 1
ATOM 869 N N . LEU A 1 110 ? -3.058 -4.232 -4.553 1.00 97.56 110 LEU A N 1
ATOM 870 C CA . LEU A 1 110 ? -4.386 -3.603 -4.543 1.00 97.56 110 LEU A CA 1
ATOM 871 C C . LEU A 1 110 ? -5.494 -4.633 -4.284 1.00 97.56 110 LEU A C 1
ATOM 873 O O . LEU A 1 110 ? -6.386 -4.405 -3.470 1.00 97.56 110 LEU A O 1
ATOM 877 N N . LYS A 1 111 ? -5.387 -5.799 -4.924 1.00 97.50 111 LYS A N 1
ATOM 878 C CA . LYS A 1 111 ? -6.330 -6.918 -4.797 1.00 97.50 111 LYS A CA 1
ATOM 879 C C . LYS A 1 111 ? -6.150 -7.755 -3.519 1.00 97.50 111 LYS A C 1
ATOM 881 O O . LYS A 1 111 ? -6.951 -8.652 -3.281 1.00 97.50 111 LYS A O 1
ATOM 886 N N . GLY A 1 112 ? -5.134 -7.477 -2.698 1.00 97.31 112 GLY A N 1
ATOM 887 C CA . GLY A 1 112 ? -4.847 -8.208 -1.456 1.00 97.31 112 GLY A CA 1
ATOM 888 C C . GLY A 1 112 ? -4.050 -9.507 -1.631 1.00 97.31 112 GLY A C 1
ATOM 889 O O . GLY A 1 112 ? -3.913 -10.285 -0.687 1.00 97.31 112 GLY A O 1
ATOM 890 N N . HIS A 1 113 ? -3.494 -9.743 -2.820 1.00 98.06 113 HIS A N 1
ATOM 891 C CA . HIS A 1 113 ? -2.753 -10.960 -3.157 1.00 98.06 113 HIS A CA 1
ATOM 892 C C . HIS A 1 113 ? -1.284 -10.954 -2.699 1.00 98.06 113 HIS A C 1
ATOM 894 O O . HIS A 1 113 ? -0.589 -11.948 -2.883 1.00 98.06 113 HIS A O 1
ATOM 900 N N . VAL A 1 114 ? -0.787 -9.866 -2.103 1.00 97.62 114 VAL A N 1
ATOM 901 C CA . VAL A 1 114 ? 0.606 -9.767 -1.632 1.00 97.62 114 VAL A CA 1
ATOM 902 C C . VAL A 1 114 ? 0.648 -9.900 -0.113 1.00 97.62 114 VAL A C 1
ATOM 904 O O . VAL A 1 114 ? 0.037 -9.105 0.607 1.00 97.62 114 VAL A O 1
ATOM 907 N N . LYS A 1 115 ? 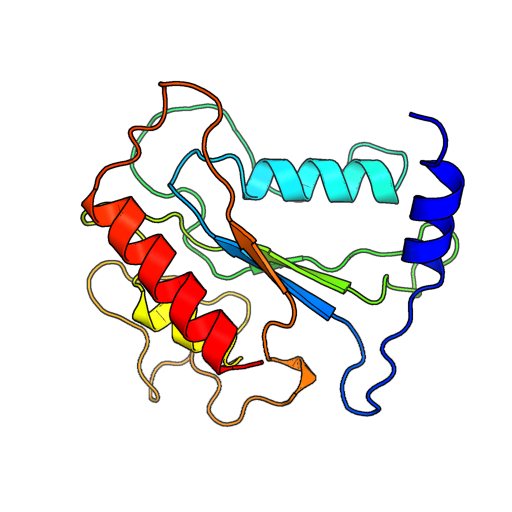1.379 -10.902 0.386 1.00 96.06 115 LYS A N 1
ATOM 908 C CA . LYS A 1 115 ? 1.576 -11.111 1.826 1.00 96.06 115 LYS A CA 1
ATOM 909 C C . LYS A 1 115 ? 2.535 -10.082 2.416 1.00 96.06 115 LYS A C 1
ATOM 911 O O . LYS A 1 115 ? 3.494 -9.653 1.775 1.00 96.06 115 LYS A O 1
ATOM 916 N N . ASP A 1 116 ? 2.284 -9.723 3.672 1.00 93.94 116 ASP A N 1
ATOM 917 C CA . ASP A 1 116 ? 3.197 -8.885 4.445 1.00 93.94 116 ASP A CA 1
ATOM 918 C C . ASP A 1 116 ? 4.577 -9.548 4.563 1.00 93.94 116 ASP A C 1
ATOM 920 O O . ASP A 1 116 ? 4.678 -10.755 4.779 1.00 93.94 116 ASP A O 1
ATOM 924 N N . GLY A 1 117 ? 5.641 -8.770 4.374 1.00 91.44 117 GLY A N 1
ATOM 925 C CA . GLY A 1 117 ? 7.014 -9.274 4.347 1.00 91.44 117 GLY A CA 1
ATOM 926 C C . GLY A 1 117 ? 7.495 -9.786 2.984 1.00 91.44 117 GLY A C 1
ATOM 927 O O . GLY A 1 117 ? 8.673 -10.125 2.866 1.00 91.44 117 GLY A O 1
ATOM 928 N N . TYR A 1 118 ? 6.652 -9.804 1.941 1.00 94.00 118 TYR A N 1
ATOM 929 C CA . TYR A 1 118 ? 7.086 -10.194 0.594 1.00 94.00 118 TYR A CA 1
ATOM 930 C C . TYR A 1 118 ? 8.203 -9.280 0.076 1.00 94.00 118 TYR A C 1
ATOM 932 O O . TYR A 1 118 ? 8.063 -8.058 0.067 1.00 94.00 118 TYR A O 1
ATOM 940 N N . LYS A 1 119 ? 9.304 -9.872 -0.394 1.00 92.62 119 LYS A N 1
ATOM 941 C CA . LYS A 1 119 ? 10.421 -9.153 -1.011 1.00 92.62 119 LYS A CA 1
ATOM 942 C C . LYS A 1 119 ? 10.215 -9.064 -2.522 1.00 92.62 119 LYS A C 1
ATOM 944 O O . LYS A 1 119 ? 10.237 -10.084 -3.202 1.00 92.62 119 LYS A O 1
ATOM 949 N N . PHE A 1 120 ? 10.081 -7.848 -3.041 1.00 90.31 120 PHE A N 1
ATOM 950 C CA . PHE A 1 120 ? 9.902 -7.602 -4.468 1.00 90.31 120 PHE A CA 1
ATOM 951 C C . PHE A 1 120 ? 11.111 -8.072 -5.278 1.00 90.31 120 PHE A C 1
ATOM 953 O O . PHE A 1 120 ? 12.266 -7.857 -4.890 1.00 90.31 120 PHE A O 1
ATOM 960 N N . ASN A 1 121 ? 10.833 -8.672 -6.434 1.00 89.38 121 ASN A N 1
ATOM 961 C CA . ASN A 1 121 ? 11.841 -9.065 -7.403 1.00 89.38 121 ASN A CA 1
ATOM 962 C C . ASN A 1 121 ? 11.764 -8.139 -8.631 1.00 89.38 121 ASN A C 1
ATOM 964 O O . ASN A 1 121 ? 10.784 -8.189 -9.370 1.00 89.38 121 ASN A O 1
ATOM 968 N N . PRO A 1 122 ? 12.789 -7.315 -8.909 1.00 85.94 122 PRO A N 1
ATOM 969 C CA . PRO A 1 122 ? 12.770 -6.434 -10.077 1.00 85.94 122 PRO A CA 1
ATOM 970 C C . PRO A 1 122 ? 12.848 -7.203 -11.404 1.00 85.94 122 PRO A C 1
ATOM 972 O O . PRO A 1 122 ? 12.465 -6.677 -12.446 1.00 85.94 122 PRO A O 1
ATOM 975 N N . SER A 1 123 ? 13.301 -8.459 -11.394 1.00 87.44 123 SER A N 1
ATOM 976 C CA . SER A 1 123 ? 13.459 -9.262 -12.613 1.00 87.44 123 SER A CA 1
ATOM 977 C C . SER A 1 123 ? 12.149 -9.891 -13.090 1.00 87.44 123 SER A C 1
ATOM 979 O O . SER A 1 123 ? 11.995 -10.142 -14.283 1.00 87.44 123 SER A O 1
ATOM 981 N N . CYS A 1 124 ? 11.203 -10.160 -12.186 1.00 90.19 124 CYS A N 1
ATOM 982 C CA . CYS A 1 124 ? 9.907 -10.734 -12.539 1.00 90.19 124 CYS A CA 1
ATOM 983 C C . CYS A 1 124 ? 8.835 -10.446 -11.477 1.00 90.19 124 CYS A C 1
ATOM 985 O O . CYS A 1 124 ? 9.162 -10.434 -10.291 1.00 90.19 124 CYS A O 1
ATOM 987 N N . PRO A 1 125 ? 7.563 -10.294 -11.882 1.00 94.06 125 PRO A N 1
ATOM 988 C CA . PRO A 1 125 ? 6.457 -10.117 -10.950 1.00 94.06 125 PRO A CA 1
ATOM 989 C C . PRO A 1 125 ? 6.156 -11.395 -10.152 1.00 94.06 125 PRO A C 1
ATOM 991 O O . PRO A 1 125 ? 6.498 -12.506 -10.578 1.00 94.06 125 PRO A O 1
ATOM 994 N N . LEU A 1 126 ? 5.489 -11.211 -9.014 1.00 95.94 126 LEU A N 1
ATOM 995 C CA . LEU A 1 126 ? 4.958 -12.239 -8.126 1.00 95.94 126 LEU A CA 1
ATOM 996 C C . LEU A 1 126 ? 3.964 -13.136 -8.872 1.00 95.94 126 LEU A C 1
ATOM 998 O O . LEU A 1 126 ? 3.075 -12.664 -9.582 1.00 95.94 126 LEU A O 1
ATOM 1002 N N . ARG A 1 127 ? 4.092 -14.447 -8.679 1.00 96.31 127 ARG A N 1
ATOM 1003 C CA . ARG A 1 127 ? 3.250 -15.476 -9.296 1.00 96.31 127 ARG A CA 1
ATOM 1004 C C . ARG A 1 127 ? 2.438 -16.214 -8.245 1.00 96.31 127 ARG A C 1
ATOM 1006 O O . ARG A 1 127 ? 2.827 -16.297 -7.087 1.00 96.31 127 ARG A O 1
ATOM 1013 N N . GLU A 1 128 ? 1.351 -16.845 -8.679 1.00 95.00 128 GLU A N 1
ATOM 1014 C CA . GLU A 1 128 ? 0.409 -17.531 -7.781 1.00 95.00 128 GLU A CA 1
ATOM 1015 C C . GLU A 1 128 ? 1.031 -18.662 -6.945 1.00 95.00 128 GLU A C 1
ATOM 1017 O O . GLU A 1 128 ? 0.566 -18.977 -5.853 1.00 95.00 128 GLU A O 1
ATOM 1022 N N . ARG A 1 129 ? 2.103 -19.270 -7.459 1.00 93.19 129 ARG A N 1
ATOM 1023 C CA . ARG A 1 129 ? 2.845 -20.356 -6.803 1.00 93.19 129 ARG A CA 1
ATOM 1024 C C . ARG A 1 129 ? 3.909 -19.881 -5.813 1.00 93.19 129 ARG A C 1
ATOM 1026 O O . ARG A 1 129 ? 4.513 -20.713 -5.143 1.00 93.19 129 ARG A O 1
ATOM 1033 N N . ASP A 1 130 ? 4.200 -18.585 -5.783 1.00 94.88 130 ASP A N 1
ATOM 1034 C CA . ASP A 1 130 ? 5.272 -18.044 -4.958 1.00 94.88 130 ASP A CA 1
ATOM 1035 C C . ASP A 1 130 ? 4.794 -17.905 -3.507 1.00 94.88 130 ASP A C 1
ATOM 1037 O O . ASP A 1 130 ? 3.646 -17.548 -3.243 1.00 94.88 130 ASP A O 1
ATOM 1041 N N . GLU A 1 131 ? 5.681 -18.129 -2.536 1.00 92.94 131 GLU A N 1
ATOM 1042 C CA . GLU A 1 131 ? 5.314 -18.105 -1.110 1.00 92.94 131 GLU A CA 1
ATOM 1043 C C . GLU A 1 131 ? 4.699 -16.768 -0.661 1.00 92.94 131 GLU A C 1
ATOM 1045 O O . GLU A 1 131 ? 3.830 -16.742 0.217 1.00 92.94 131 GLU A O 1
ATOM 1050 N N . GLY A 1 132 ? 5.110 -15.663 -1.295 1.00 94.62 132 GLY A N 1
ATOM 1051 C CA . GLY A 1 132 ? 4.602 -14.311 -1.049 1.00 94.62 132 GLY A CA 1
ATOM 1052 C C . GLY A 1 132 ? 3.188 -14.043 -1.575 1.00 94.62 132 GLY A C 1
ATOM 1053 O O . GLY A 1 132 ? 2.621 -12.998 -1.250 1.00 94.62 132 GLY A O 1
ATOM 1054 N N . TYR A 1 133 ? 2.608 -14.962 -2.351 1.00 97.88 133 TYR A N 1
ATOM 1055 C CA . TYR A 1 133 ? 1.270 -14.825 -2.916 1.00 97.88 133 TYR A CA 1
ATOM 1056 C C . TYR A 1 133 ? 0.189 -15.312 -1.947 1.00 97.88 133 TYR A C 1
ATOM 1058 O O . TYR A 1 133 ? 0.288 -16.380 -1.335 1.00 97.88 133 TYR A O 1
ATOM 1066 N N . ASN A 1 134 ? -0.858 -14.510 -1.792 1.00 97.88 134 ASN A N 1
ATOM 1067 C CA . ASN A 1 134 ? -2.078 -14.856 -1.078 1.00 97.88 134 ASN A CA 1
ATOM 1068 C C . ASN A 1 134 ? -3.131 -15.345 -2.090 1.00 97.88 134 ASN A C 1
ATOM 1070 O O . ASN A 1 134 ? -3.635 -14.521 -2.851 1.00 97.88 134 ASN A O 1
ATOM 1074 N N . PRO A 1 135 ? -3.487 -16.642 -2.113 1.00 97.44 135 PRO A N 1
ATOM 1075 C CA . PRO A 1 135 ? -4.386 -17.192 -3.128 1.00 97.44 135 PRO A CA 1
ATOM 1076 C C . PRO A 1 135 ? -5.848 -16.778 -2.968 1.00 97.44 135 PRO A C 1
ATOM 1078 O O . PRO A 1 135 ? -6.579 -16.743 -3.954 1.00 97.44 135 PRO A O 1
ATOM 1081 N N . SER A 1 136 ? -6.266 -16.421 -1.754 1.00 96.88 136 SER A N 1
ATOM 1082 C CA . SER A 1 136 ? -7.670 -16.154 -1.438 1.00 96.88 136 SER A CA 1
ATOM 1083 C C . SER A 1 136 ? -7.789 -14.898 -0.570 1.00 96.88 136 SER A C 1
ATOM 1085 O O . SER A 1 136 ? -8.021 -15.011 0.635 1.00 96.88 136 SER A O 1
ATOM 1087 N N . PRO A 1 137 ? -7.594 -13.693 -1.143 1.00 96.62 137 PRO A N 1
ATOM 1088 C CA . PRO A 1 137 ? -7.662 -12.451 -0.388 1.00 96.62 137 PRO A CA 1
ATOM 1089 C C . PRO A 1 137 ? -9.077 -12.180 0.114 1.00 96.62 137 PRO A C 1
ATOM 1091 O O . PRO A 1 137 ? -10.054 -12.221 -0.638 1.00 96.62 137 PRO A O 1
ATOM 1094 N N . THR A 1 138 ? -9.172 -11.842 1.393 1.00 95.69 138 THR A N 1
ATOM 1095 C CA . THR A 1 138 ? -10.408 -11.368 2.018 1.00 95.69 138 THR A CA 1
ATOM 1096 C C . THR A 1 138 ? -10.647 -9.890 1.681 1.00 95.69 138 THR A C 1
ATOM 1098 O O . THR A 1 138 ? -9.717 -9.197 1.251 1.00 95.69 138 THR A O 1
ATOM 1101 N N . PRO A 1 139 ? -11.855 -9.341 1.907 1.00 94.31 139 PRO A N 1
ATOM 1102 C CA . PRO A 1 139 ? -12.086 -7.898 1.791 1.00 94.31 139 PRO A CA 1
ATOM 1103 C C . PRO A 1 139 ? -11.105 -7.063 2.628 1.00 94.31 139 PRO A C 1
ATOM 1105 O O . PRO A 1 139 ? -10.641 -6.023 2.175 1.00 94.31 139 PRO A O 1
ATOM 1108 N N . GLN A 1 140 ? -10.707 -7.559 3.804 1.00 93.88 140 GLN A N 1
ATOM 1109 C CA . GLN A 1 140 ? -9.709 -6.929 4.670 1.00 93.88 140 GLN A CA 1
ATOM 1110 C C . GLN A 1 140 ? -8.296 -6.874 4.052 1.00 93.88 140 GLN A C 1
ATOM 1112 O O . GLN A 1 140 ? -7.507 -5.977 4.376 1.00 93.88 140 GLN A O 1
ATOM 1117 N N . ASP A 1 141 ? -7.943 -7.822 3.186 1.00 95.44 141 ASP A N 1
ATOM 1118 C CA . ASP A 1 141 ? -6.620 -7.861 2.555 1.00 95.44 141 ASP A CA 1
ATOM 1119 C C . ASP A 1 141 ? -6.483 -6.837 1.426 1.00 95.44 141 ASP A C 1
ATOM 1121 O O . ASP A 1 141 ? -5.366 -6.416 1.114 1.00 95.44 141 ASP A O 1
ATOM 1125 N N . ARG A 1 142 ? -7.606 -6.405 0.843 1.00 95.88 142 ARG A N 1
ATOM 1126 C CA . ARG A 1 142 ? -7.637 -5.437 -0.256 1.00 95.88 142 ARG A CA 1
ATOM 1127 C C . ARG A 1 142 ? -7.202 -4.052 0.203 1.00 95.88 142 ARG A C 1
ATOM 1129 O O . ARG A 1 142 ? -7.383 -3.646 1.353 1.00 95.88 142 ARG A O 1
ATOM 1136 N N . VAL A 1 143 ? -6.625 -3.301 -0.725 1.00 96.38 143 VAL A N 1
ATOM 1137 C CA . VAL A 1 143 ? -6.344 -1.881 -0.515 1.00 96.38 143 VAL A CA 1
ATOM 1138 C C . VAL A 1 143 ? -7.643 -1.106 -0.666 1.00 96.38 143 VAL A C 1
ATOM 1140 O O . VAL A 1 143 ? -8.366 -1.279 -1.637 1.00 96.38 143 VAL A O 1
ATOM 1143 N N . HIS A 1 144 ? -7.907 -0.238 0.304 1.00 95.25 144 HIS A N 1
ATOM 1144 C CA . HIS A 1 144 ? -9.106 0.595 0.359 1.00 95.25 144 HIS A CA 1
ATOM 1145 C C . HIS A 1 144 ? -8.820 2.031 -0.085 1.00 95.25 144 HIS A C 1
ATOM 1147 O O . HIS A 1 144 ? -9.719 2.752 -0.498 1.00 95.25 144 HIS A O 1
ATOM 1153 N N . VAL A 1 145 ? -7.567 2.477 0.054 1.00 95.50 145 VAL A N 1
ATOM 1154 C CA . VAL A 1 145 ? -7.141 3.824 -0.330 1.00 95.50 145 VAL A CA 1
ATOM 1155 C C . VAL A 1 145 ? -5.778 3.738 -0.997 1.00 95.50 145 VAL A C 1
ATOM 1157 O O . VAL A 1 145 ? -4.824 3.232 -0.407 1.00 95.50 145 VAL A O 1
ATOM 1160 N N . LEU A 1 146 ? -5.666 4.271 -2.209 1.00 97.12 146 LEU A N 1
ATOM 1161 C CA . LEU A 1 146 ? -4.390 4.453 -2.889 1.00 97.12 146 LEU A CA 1
ATOM 1162 C C . LEU A 1 146 ? -3.918 5.901 -2.721 1.00 97.12 146 LEU A C 1
ATOM 1164 O O . LEU A 1 146 ? -4.645 6.836 -3.050 1.00 97.12 146 LEU A O 1
ATOM 1168 N N . VAL A 1 147 ? -2.683 6.092 -2.258 1.00 96.94 147 VAL A N 1
ATOM 1169 C CA . VAL A 1 147 ? -2.060 7.414 -2.122 1.00 96.94 147 VAL A CA 1
ATOM 1170 C C . VAL A 1 147 ? -0.834 7.495 -3.025 1.00 96.94 147 VAL A C 1
ATOM 1172 O O . VAL A 1 147 ? 0.147 6.771 -2.840 1.00 96.94 147 VAL A O 1
ATOM 1175 N N . SER A 1 148 ? -0.879 8.404 -3.999 1.00 94.50 148 SER A N 1
ATOM 1176 C CA . SER A 1 148 ? 0.266 8.728 -4.850 1.00 94.50 148 SER A CA 1
ATOM 1177 C C . SER A 1 148 ? 1.191 9.718 -4.147 1.00 94.50 148 SER A C 1
ATOM 1179 O O . SER A 1 148 ? 0.813 10.863 -3.906 1.00 94.50 148 SER A O 1
ATOM 1181 N N . VAL A 1 149 ? 2.423 9.303 -3.868 1.00 92.50 149 VAL A N 1
ATOM 1182 C CA . VAL A 1 149 ? 3.461 10.163 -3.294 1.00 92.50 149 VAL A CA 1
ATOM 1183 C C . VAL A 1 149 ? 4.388 10.626 -4.411 1.00 92.50 149 VAL A C 1
ATOM 1185 O O . VAL A 1 149 ? 5.003 9.811 -5.103 1.00 92.50 149 VAL A O 1
ATOM 1188 N N . LEU A 1 150 ? 4.477 11.940 -4.596 1.00 88.56 150 LEU A N 1
ATOM 1189 C CA . LEU A 1 150 ? 5.292 12.569 -5.629 1.00 88.56 150 LEU A CA 1
ATOM 1190 C C . LEU A 1 150 ? 6.420 13.384 -4.991 1.00 88.56 150 LEU A C 1
ATOM 1192 O O . LEU A 1 150 ? 6.198 14.017 -3.957 1.00 88.56 150 LEU A O 1
ATOM 1196 N N . PRO A 1 151 ? 7.617 13.395 -5.598 1.00 83.25 151 PRO A N 1
ATOM 1197 C CA . PRO A 1 151 ? 8.699 14.244 -5.131 1.00 83.25 151 PRO A CA 1
ATOM 1198 C C . PRO A 1 151 ? 8.331 15.720 -5.308 1.00 83.25 151 PRO A C 1
ATOM 1200 O O . PRO A 1 151 ? 7.833 16.126 -6.356 1.00 83.25 151 PRO A O 1
ATOM 1203 N N . ALA A 1 152 ? 8.588 16.521 -4.275 1.00 73.75 152 ALA A N 1
ATOM 1204 C CA . ALA A 1 152 ? 8.352 17.965 -4.297 1.00 73.75 152 ALA A CA 1
ATOM 1205 C C . ALA A 1 152 ? 9.553 18.763 -4.836 1.00 73.75 152 ALA A C 1
ATOM 1207 O O . ALA A 1 152 ? 9.431 19.951 -5.118 1.00 73.75 152 ALA A O 1
ATOM 1208 N N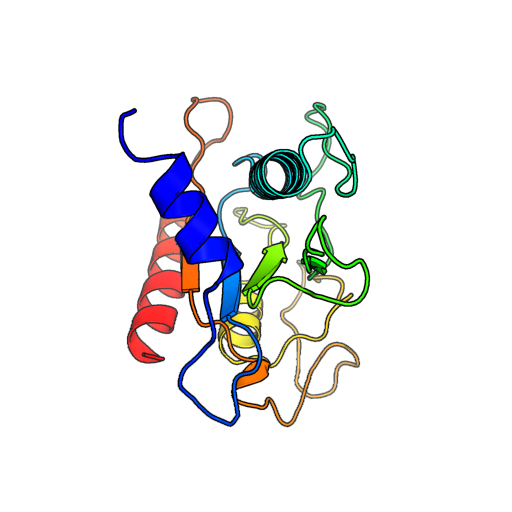 . ASN A 1 153 ? 10.720 18.124 -4.953 1.00 68.56 153 ASN A N 1
ATOM 1209 C CA . ASN A 1 153 ? 11.959 18.738 -5.410 1.00 68.56 153 ASN A CA 1
ATOM 1210 C C . ASN A 1 153 ? 12.483 18.044 -6.679 1.00 68.56 153 ASN A C 1
ATOM 1212 O O . ASN A 1 153 ? 12.129 16.908 -6.990 1.00 68.56 153 ASN A O 1
ATOM 1216 N N . ASN A 1 154 ? 13.379 18.719 -7.398 1.00 63.22 154 ASN A N 1
ATOM 1217 C CA . ASN A 1 154 ? 13.957 18.207 -8.647 1.00 63.22 154 ASN A CA 1
ATOM 1218 C C . ASN A 1 154 ? 14.984 17.074 -8.432 1.00 63.22 154 ASN A C 1
ATOM 1220 O O . ASN A 1 154 ? 15.626 16.652 -9.389 1.00 63.22 154 ASN A O 1
ATOM 1224 N N . GLN A 1 155 ? 15.183 16.605 -7.194 1.00 61.91 155 GLN A N 1
ATOM 1225 C CA . GLN A 1 155 ? 16.182 15.574 -6.881 1.00 61.91 155 GLN A CA 1
ATOM 1226 C C . GLN A 1 155 ? 15.740 14.178 -7.331 1.00 61.91 155 GLN A C 1
ATOM 1228 O O . GLN A 1 155 ? 16.581 13.319 -7.579 1.00 61.91 155 GLN A O 1
ATOM 1233 N N . VAL A 1 156 ? 14.433 13.951 -7.475 1.00 66.69 156 VAL A N 1
ATOM 1234 C CA . VAL A 1 156 ? 13.885 12.707 -8.022 1.00 66.69 156 VAL A CA 1
ATOM 1235 C C . VAL A 1 156 ? 13.340 12.991 -9.414 1.00 66.69 156 VAL A C 1
ATOM 1237 O O . VAL A 1 156 ? 12.338 13.690 -9.577 1.00 66.69 156 VAL A O 1
ATOM 1240 N N . LEU A 1 157 ? 13.987 12.425 -10.431 1.00 73.94 157 LEU A N 1
ATOM 1241 C CA . LEU A 1 157 ? 13.540 12.562 -11.811 1.00 73.94 157 LEU A CA 1
ATOM 1242 C C . LEU A 1 157 ? 12.286 11.709 -12.041 1.00 73.94 157 LEU A C 1
ATOM 1244 O O . LEU A 1 157 ? 12.351 10.486 -12.148 1.00 73.94 157 LEU A O 1
ATOM 1248 N N . LEU A 1 158 ? 11.129 12.360 -12.139 1.00 84.25 158 LEU A N 1
ATOM 1249 C CA . LEU A 1 158 ? 9.880 11.700 -12.510 1.00 84.25 158 LEU A CA 1
ATOM 1250 C C . LEU A 1 158 ? 9.815 11.512 -14.035 1.00 84.25 158 LEU A C 1
ATOM 1252 O O . LEU A 1 158 ? 9.315 12.377 -14.758 1.00 84.25 158 LEU A O 1
ATOM 1256 N N . THR A 1 159 ? 10.318 10.376 -14.518 1.00 88.75 159 THR A N 1
ATOM 1257 C CA . THR A 1 159 ? 10.341 10.037 -15.950 1.00 88.75 159 THR A CA 1
ATOM 1258 C C . THR A 1 159 ? 8.933 9.804 -16.510 1.00 88.75 159 THR A C 1
ATOM 1260 O O . THR A 1 159 ? 7.998 9.448 -15.786 1.00 88.75 159 THR A O 1
ATOM 1263 N N . GLU A 1 160 ? 8.761 9.938 -17.829 1.00 89.62 160 GLU A N 1
ATOM 1264 C CA . GLU A 1 160 ? 7.487 9.611 -18.493 1.00 89.62 160 GLU A CA 1
ATOM 1265 C C . GLU A 1 160 ? 7.085 8.142 -18.301 1.00 89.62 160 GLU A C 1
ATOM 1267 O O . GLU A 1 160 ? 5.904 7.829 -18.129 1.00 89.62 160 GLU A O 1
ATOM 1272 N N . LYS A 1 161 ? 8.063 7.228 -18.243 1.00 90.12 161 LYS A N 1
ATOM 1273 C CA . LYS A 1 161 ? 7.817 5.807 -17.966 1.00 90.12 161 LYS A CA 1
ATOM 1274 C C . LYS A 1 161 ? 7.239 5.616 -16.564 1.00 90.12 161 LYS A C 1
ATOM 1276 O O . LYS A 1 161 ? 6.263 4.883 -16.402 1.00 90.12 161 LYS A O 1
ATOM 1281 N N . MET A 1 162 ? 7.769 6.319 -15.565 1.00 90.31 162 MET A N 1
ATOM 1282 C CA . MET A 1 162 ? 7.237 6.300 -14.200 1.00 90.31 162 MET A CA 1
ATOM 1283 C C . MET A 1 162 ? 5.837 6.919 -14.123 1.00 90.31 162 MET A C 1
ATOM 1285 O O . MET A 1 162 ? 4.954 6.334 -13.495 1.00 90.31 162 MET A O 1
ATOM 1289 N N . LYS A 1 163 ? 5.584 8.035 -14.821 1.00 91.25 163 LYS A N 1
ATOM 1290 C CA . LYS A 1 163 ? 4.235 8.628 -14.923 1.00 91.25 163 LYS A CA 1
ATOM 1291 C C . LYS A 1 163 ? 3.232 7.654 -15.536 1.00 91.25 163 LYS A C 1
ATOM 1293 O O . LYS A 1 163 ? 2.106 7.559 -15.047 1.00 91.25 163 LYS A O 1
ATOM 1298 N N . LYS A 1 164 ? 3.632 6.913 -16.575 1.00 93.56 164 LYS A N 1
ATOM 1299 C CA . LYS A 1 164 ? 2.797 5.878 -17.199 1.00 93.56 164 LYS A CA 1
ATOM 1300 C C . LYS A 1 164 ? 2.462 4.764 -16.206 1.00 93.56 164 LYS A C 1
ATOM 1302 O O . LYS A 1 164 ? 1.282 4.488 -16.023 1.00 93.56 164 LYS A O 1
ATOM 1307 N N . LYS A 1 165 ? 3.462 4.217 -15.499 1.00 94.44 165 LYS A N 1
ATOM 1308 C CA . LYS A 1 165 ? 3.252 3.207 -14.444 1.00 94.44 165 LYS A CA 1
ATOM 1309 C C . LYS A 1 165 ? 2.287 3.701 -13.360 1.00 94.44 165 LYS A C 1
ATOM 1311 O O . LYS A 1 165 ? 1.353 3.001 -12.993 1.00 94.44 165 LYS A O 1
ATOM 1316 N N . MET A 1 166 ? 2.473 4.928 -12.865 1.00 94.56 166 MET A N 1
ATOM 1317 C CA . MET A 1 166 ? 1.581 5.511 -11.852 1.00 94.56 166 MET A CA 1
ATOM 1318 C C . MET A 1 166 ? 0.150 5.691 -12.363 1.00 94.56 166 MET A C 1
ATOM 1320 O O . MET A 1 166 ? -0.796 5.443 -11.618 1.00 94.56 166 MET A O 1
ATOM 1324 N N . ARG A 1 167 ? -0.015 6.122 -13.620 1.00 95.69 167 ARG A N 1
ATOM 1325 C CA . ARG A 1 167 ? -1.331 6.270 -14.255 1.00 95.69 167 ARG A CA 1
ATOM 1326 C C . ARG A 1 167 ? -2.040 4.926 -14.377 1.00 95.69 167 ARG A C 1
ATOM 1328 O O . ARG A 1 167 ? -3.219 4.853 -14.069 1.00 95.69 167 ARG A O 1
ATOM 1335 N N . GLU A 1 168 ? -1.319 3.896 -14.796 1.00 96.56 168 GLU A N 1
ATOM 1336 C CA . GLU A 1 168 ? -1.833 2.534 -14.924 1.00 96.56 168 GLU A CA 1
ATOM 1337 C C . GLU A 1 168 ? -2.317 1.986 -13.577 1.00 96.56 168 GLU A C 1
ATOM 1339 O O . GLU A 1 168 ? -3.476 1.602 -13.461 1.00 96.56 168 GLU A O 1
ATOM 1344 N N . ILE A 1 169 ? -1.490 2.084 -12.529 1.00 96.88 169 ILE A N 1
ATOM 1345 C CA . ILE A 1 169 ? -1.867 1.694 -11.158 1.00 96.88 169 ILE A CA 1
ATOM 1346 C C . ILE A 1 169 ? -3.131 2.437 -10.703 1.00 96.88 169 ILE A C 1
ATOM 1348 O O . ILE A 1 169 ? -4.042 1.828 -10.147 1.00 96.88 169 ILE A O 1
ATOM 1352 N N . ARG A 1 170 ? -3.203 3.752 -10.940 1.00 96.38 170 ARG A N 1
ATOM 1353 C CA . ARG A 1 170 ? -4.355 4.571 -10.542 1.00 96.38 170 ARG A CA 1
ATOM 1354 C C . ARG A 1 170 ? -5.635 4.174 -11.278 1.00 96.38 170 ARG A C 1
ATOM 1356 O O . ARG A 1 170 ? -6.692 4.145 -10.655 1.00 96.38 170 ARG A O 1
ATOM 1363 N N . ASN A 1 171 ? -5.542 3.886 -12.575 1.00 96.56 171 ASN A N 1
ATOM 1364 C CA . ASN A 1 171 ? -6.684 3.434 -13.366 1.00 96.56 171 ASN A CA 1
ATOM 1365 C C . ASN A 1 171 ? -7.194 2.086 -12.842 1.00 96.56 171 ASN A C 1
ATOM 1367 O O . ASN A 1 171 ? -8.377 1.971 -12.543 1.00 96.56 171 ASN A O 1
ATOM 1371 N N . MET A 1 172 ? -6.291 1.127 -12.612 1.00 96.50 172 MET A N 1
ATOM 1372 C CA . MET A 1 172 ? -6.649 -0.169 -12.030 1.00 96.50 172 MET A CA 1
ATOM 1373 C C . MET A 1 172 ? -7.273 -0.029 -10.640 1.00 96.50 172 MET A C 1
ATOM 1375 O O . MET A 1 172 ? -8.231 -0.724 -10.329 1.00 96.50 172 MET A O 1
ATOM 1379 N N . ALA A 1 173 ? -6.763 0.879 -9.803 1.00 94.69 173 ALA A N 1
ATOM 1380 C CA . ALA A 1 173 ? -7.375 1.155 -8.507 1.00 94.69 173 ALA A CA 1
ATOM 1381 C C . ALA A 1 173 ? -8.799 1.709 -8.656 1.00 94.69 173 ALA A C 1
ATOM 1383 O O . ALA A 1 173 ? -9.684 1.267 -7.943 1.00 94.69 173 ALA A O 1
ATOM 1384 N N . SER A 1 174 ? -9.034 2.612 -9.614 1.00 93.25 174 SER A N 1
ATOM 1385 C CA . SER A 1 174 ? -10.368 3.186 -9.861 1.00 93.25 174 SER A CA 1
ATOM 1386 C C . SER A 1 174 ? -11.384 2.154 -10.362 1.00 93.25 174 SER A C 1
ATOM 1388 O O . SER A 1 174 ? -12.571 2.279 -10.081 1.00 93.25 174 SER A O 1
ATOM 1390 N N . GLU A 1 175 ? -10.937 1.136 -11.100 1.00 93.19 175 GLU A N 1
ATOM 1391 C CA . GLU A 1 175 ? -11.791 0.033 -11.564 1.00 93.19 175 GLU A CA 1
ATOM 1392 C C . GLU A 1 175 ? -12.182 -0.939 -10.443 1.00 93.19 175 GLU A C 1
ATOM 1394 O O . GLU A 1 175 ? -13.212 -1.606 -10.538 1.00 93.19 175 GLU A O 1
ATOM 1399 N N . LEU A 1 176 ? -11.372 -1.035 -9.385 1.00 88.81 176 LEU A N 1
ATOM 1400 C CA . LEU A 1 176 ? -11.622 -1.928 -8.251 1.00 88.81 176 LEU A CA 1
ATOM 1401 C C . LEU A 1 176 ? -12.634 -1.361 -7.237 1.00 88.81 176 LEU A C 1
ATOM 1403 O O . LEU A 1 176 ? -13.084 -2.122 -6.376 1.00 88.81 176 LEU A O 1
ATOM 1407 N N . GLY A 1 177 ? -13.024 -0.088 -7.380 1.00 65.38 177 GLY A N 1
ATOM 1408 C CA . GLY A 1 177 ? -13.946 0.634 -6.490 1.00 65.38 177 GLY A CA 1
ATOM 1409 C C . GLY A 1 177 ? -13.239 1.370 -5.361 1.00 65.38 177 GLY A C 1
ATOM 1410 O O . GLY A 1 177 ? -13.897 1.551 -4.313 1.00 65.38 177 GLY A O 1
#

Radius of gyration: 16.55 Å; chains: 1; bounding box: 42×46×44 Å